Protein AF-A0A401R9Y1-F1 (afdb_monomer)

Organism: Streptomyces noursei (NCBI:txid1971)

Foldseek 3Di:
DDDDPDDDQDPQQDDPVVCVVCVVVVVVVVVVVVVPDPPPPDDDDDPSVVVSVVSNCVVPVDD

Solvent-accessible surface area (backbone atoms only — not comparable to full-atom values): 4141 Å² total; per-residue (Å²): 134,88,77,74,77,86,71,85,79,59,98,53,46,73,52,69,75,61,43,66,72,48,47,64,61,56,49,52,53,49,56,58,53,54,75,77,47,87,75,77,80,70,84,86,71,60,67,68,57,55,50,29,51,51,40,37,34,74,73,67,69,64,129

Sequence (63 aa):
MTTKPPRKSYPSDLSDARWALMEPTLTAWRTERQKTSLNLGGKVTDLREVLNAILYVNRTGIP

Mean predicted aligned error: 6.24 Å

InterPro domains:
  IPR025161 Insertion element IS402-like domain [PF13340] (14-63)

Radius of gyration: 13.7 Å; Cα contacts (8 Å, |Δi|>4): 25; chains: 1; bounding box: 32×27×35 Å

Structure (mmCIF, N/CA/C/O backbone):
data_AF-A0A401R9Y1-F1
#
_entry.id   AF-A0A401R9Y1-F1
#
loop_
_atom_site.group_PDB
_atom_site.id
_atom_site.type_symbol
_atom_site.label_atom_id
_atom_site.label_alt_id
_atom_site.label_comp_id
_atom_site.label_asym_id
_atom_site.label_entity_id
_atom_site.label_seq_id
_atom_site.pdbx_PDB_ins_code
_atom_site.Cartn_x
_atom_site.Cartn_y
_atom_site.Cartn_z
_atom_site.occupancy
_atom_site.B_iso_or_equiv
_atom_site.auth_seq_id
_atom_site.auth_comp_id
_atom_site.auth_asym_id
_atom_site.auth_atom_id
_atom_site.pdbx_PDB_model_num
ATOM 1 N N . MET A 1 1 ? -18.759 14.891 1.090 1.00 40.31 1 MET A N 1
ATOM 2 C CA . MET A 1 1 ? -17.769 13.865 0.700 1.00 40.31 1 MET A CA 1
ATOM 3 C C . MET A 1 1 ? -17.086 14.360 -0.564 1.00 40.31 1 MET A C 1
ATOM 5 O O . MET A 1 1 ? -17.672 14.281 -1.631 1.00 40.31 1 MET A O 1
ATOM 9 N N . THR A 1 2 ? -15.934 15.018 -0.446 1.00 41.50 2 THR A N 1
ATOM 10 C CA . THR A 1 2 ? -15.214 15.571 -1.602 1.00 41.50 2 THR A CA 1
ATOM 11 C C . THR A 1 2 ? -14.481 14.444 -2.320 1.00 41.50 2 THR A C 1
ATOM 13 O O . THR A 1 2 ? -13.403 14.017 -1.913 1.00 41.50 2 THR A O 1
ATOM 16 N N . THR A 1 3 ? -15.091 13.920 -3.378 1.00 48.25 3 THR A N 1
ATOM 17 C CA . THR A 1 3 ? -14.475 12.923 -4.252 1.00 48.25 3 THR A CA 1
ATOM 18 C C . THR A 1 3 ? -13.318 13.594 -4.993 1.00 48.25 3 THR A C 1
ATOM 20 O O . THR A 1 3 ? -13.528 14.468 -5.831 1.00 48.25 3 THR A O 1
ATOM 23 N N . LYS A 1 4 ? -12.075 13.241 -4.641 1.00 60.88 4 LYS A N 1
ATOM 24 C CA . LYS A 1 4 ? -10.882 13.657 -5.394 1.00 60.88 4 LYS A CA 1
ATOM 25 C C . LYS A 1 4 ? -11.052 13.159 -6.841 1.00 60.88 4 LYS A C 1
ATOM 27 O O . LYS A 1 4 ? -11.399 11.987 -6.998 1.00 60.88 4 LYS A O 1
ATOM 32 N N . PRO A 1 5 ? -10.826 13.992 -7.876 1.00 66.06 5 PRO A N 1
ATOM 33 C CA . PRO A 1 5 ? -10.903 13.529 -9.258 1.00 66.06 5 PRO A CA 1
ATOM 34 C C . PRO A 1 5 ? -9.978 12.315 -9.450 1.00 66.06 5 PRO A C 1
ATOM 36 O O . PRO A 1 5 ? 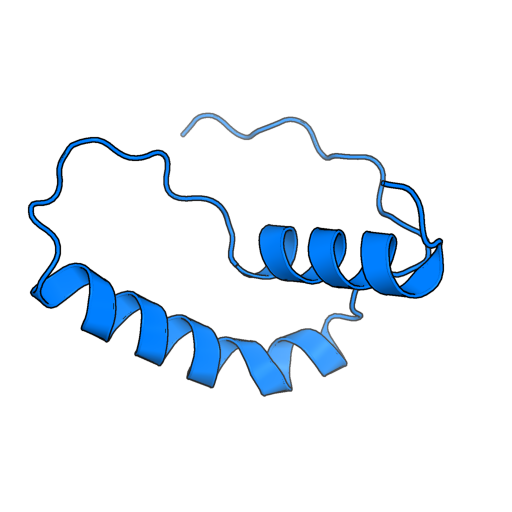-8.906 12.273 -8.827 1.00 66.06 5 PRO A O 1
ATOM 39 N N . PRO A 1 6 ? -10.387 11.315 -10.252 1.00 69.44 6 PRO A N 1
ATOM 40 C CA . PRO A 1 6 ? -9.605 10.101 -10.429 1.00 69.44 6 PRO A CA 1
ATOM 41 C C . PRO A 1 6 ? -8.231 10.475 -10.983 1.00 69.44 6 PRO A C 1
ATOM 43 O O . PRO A 1 6 ? -8.115 11.180 -11.986 1.00 69.44 6 PRO A O 1
ATOM 46 N N . ARG A 1 7 ? -7.171 10.052 -10.288 1.00 76.94 7 ARG A N 1
ATOM 47 C CA . ARG A 1 7 ? -5.804 10.277 -10.762 1.00 76.94 7 ARG A CA 1
ATOM 48 C C . ARG A 1 7 ? -5.542 9.374 -11.965 1.00 76.94 7 ARG A C 1
ATOM 50 O O . ARG A 1 7 ? -6.115 8.291 -12.068 1.00 76.94 7 ARG A O 1
ATOM 57 N N . LYS A 1 8 ? -4.605 9.771 -12.822 1.00 85.56 8 LYS A N 1
ATOM 58 C CA . LYS A 1 8 ? -4.052 8.858 -13.823 1.00 85.56 8 LYS A CA 1
ATOM 59 C C . LYS A 1 8 ? -3.281 7.745 -13.106 1.00 85.56 8 LYS A C 1
ATOM 61 O 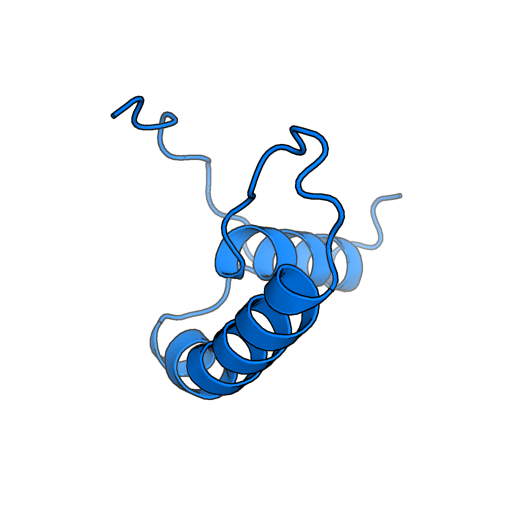O . LYS A 1 8 ? -2.341 8.054 -12.378 1.00 85.56 8 LYS A O 1
ATOM 66 N N . SER A 1 9 ? -3.689 6.491 -13.292 1.00 86.69 9 SER A N 1
ATOM 67 C CA . SER A 1 9 ? -3.004 5.327 -12.715 1.00 86.69 9 SER A CA 1
ATOM 68 C C . SER A 1 9 ? -1.536 5.277 -13.121 1.00 86.69 9 SER A C 1
ATOM 70 O O . SER A 1 9 ? -1.197 5.584 -14.271 1.00 86.69 9 SER A O 1
ATOM 72 N N . TYR A 1 10 ? -0.670 4.862 -12.196 1.00 89.56 10 TYR A N 1
ATOM 73 C CA . TYR A 1 10 ? 0.708 4.553 -12.552 1.00 89.56 10 TYR A CA 1
ATOM 74 C C . TYR A 1 10 ? 0.767 3.185 -13.240 1.00 89.56 10 TYR A C 1
ATOM 76 O O . TYR A 1 10 ? 0.031 2.272 -12.867 1.00 89.56 10 TYR A O 1
ATOM 84 N N . PRO A 1 11 ? 1.691 2.976 -14.194 1.00 91.00 11 PRO A N 1
ATOM 85 C CA . PRO A 1 11 ? 1.933 1.648 -14.766 1.00 91.00 11 PRO A CA 1
ATOM 86 C C . PRO A 1 11 ? 2.338 0.585 -13.728 1.00 91.00 11 PRO A C 1
ATOM 88 O O . PRO A 1 11 ? 2.279 -0.608 -14.005 1.00 91.00 11 PRO A O 1
ATOM 91 N N . SER A 1 12 ? 2.784 1.019 -12.547 1.00 92.88 12 SER A N 1
ATOM 92 C CA . SER A 1 12 ? 3.192 0.193 -11.408 1.00 92.88 12 SER A CA 1
ATOM 93 C C . SER A 1 12 ? 2.085 -0.030 -10.371 1.00 92.88 12 SER A C 1
ATOM 95 O O . SER A 1 12 ? 2.370 -0.602 -9.319 1.00 92.88 12 SER A O 1
ATOM 97 N N . ASP A 1 13 ? 0.865 0.456 -10.619 1.00 94.12 13 ASP A N 1
ATOM 98 C CA . ASP A 1 13 ? -0.244 0.328 -9.675 1.00 94.12 13 ASP A CA 1
ATOM 99 C C . ASP A 1 13 ? -0.569 -1.142 -9.381 1.00 94.12 13 ASP A C 1
ATOM 101 O O . ASP A 1 13 ? -0.457 -2.037 -10.227 1.00 94.12 13 ASP A O 1
ATOM 105 N N . LEU A 1 14 ? -1.006 -1.394 -8.149 1.00 93.81 14 LEU A N 1
ATOM 106 C CA . LEU A 1 14 ? -1.426 -2.719 -7.720 1.00 93.81 14 LEU A CA 1
ATOM 107 C C . LEU A 1 14 ? -2.745 -3.123 -8.368 1.00 93.81 14 LEU A C 1
ATOM 109 O O . LEU A 1 14 ? -3.720 -2.366 -8.358 1.00 93.81 14 LEU A O 1
ATOM 113 N N . SER A 1 15 ? -2.799 -4.377 -8.821 1.00 93.69 15 SER A N 1
ATOM 114 C CA . SER A 1 15 ? -4.066 -5.035 -9.125 1.00 93.69 15 SER A CA 1
AT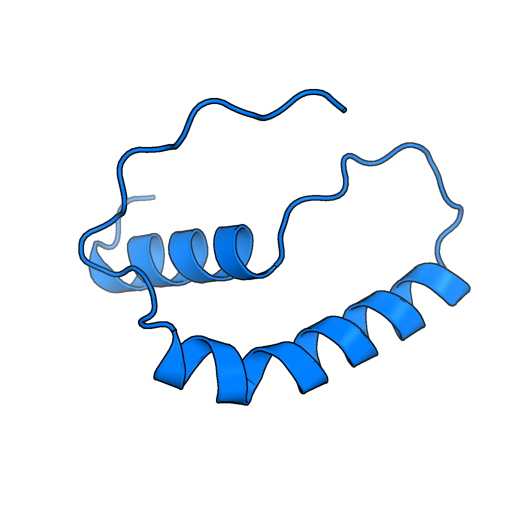OM 115 C C . SER A 1 15 ? -4.897 -5.225 -7.857 1.00 93.69 15 SER A C 1
ATOM 117 O O . SER A 1 15 ? -4.354 -5.354 -6.755 1.00 93.69 15 SER A O 1
ATOM 119 N N . ASP A 1 16 ? -6.217 -5.310 -8.019 1.00 94.94 16 ASP A N 1
ATOM 120 C CA . ASP A 1 16 ? -7.145 -5.531 -6.902 1.00 94.94 16 ASP A CA 1
ATOM 121 C C . ASP A 1 16 ? -6.828 -6.815 -6.133 1.00 94.94 16 ASP A C 1
ATOM 123 O O . ASP A 1 16 ? -6.842 -6.826 -4.906 1.00 94.94 16 ASP A O 1
ATOM 127 N N . ALA A 1 17 ? -6.437 -7.877 -6.842 1.00 97.00 17 ALA A N 1
ATOM 128 C CA . ALA A 1 17 ? -6.051 -9.142 -6.224 1.00 97.00 17 ALA A CA 1
ATOM 129 C C . ALA A 1 17 ? -4.823 -9.003 -5.307 1.00 97.00 17 ALA A C 1
ATOM 131 O O . ALA A 1 17 ? -4.791 -9.586 -4.227 1.00 97.00 17 ALA A O 1
ATOM 132 N N . ARG A 1 18 ? -3.812 -8.216 -5.705 1.00 95.75 18 ARG A N 1
ATOM 133 C CA . ARG A 1 18 ? -2.638 -7.961 -4.852 1.00 95.75 18 ARG A CA 1
ATOM 134 C C . ARG A 1 18 ? -2.987 -7.041 -3.687 1.00 95.75 18 ARG A C 1
ATOM 136 O O . ARG A 1 18 ? -2.481 -7.244 -2.588 1.00 95.75 18 ARG A O 1
ATOM 143 N N . TRP A 1 19 ? -3.848 -6.052 -3.923 1.00 96.31 19 TRP A N 1
ATOM 144 C CA . TRP A 1 19 ? -4.348 -5.164 -2.878 1.00 96.31 19 TRP A CA 1
ATOM 145 C C . TRP A 1 19 ? -5.075 -5.940 -1.773 1.00 96.31 19 TRP A C 1
ATOM 147 O O . TRP A 1 19 ? -4.731 -5.779 -0.605 1.00 96.31 19 TRP A O 1
ATOM 157 N N . ALA A 1 20 ? -5.976 -6.854 -2.142 1.00 97.44 20 ALA A N 1
ATOM 158 C CA . ALA A 1 20 ? -6.763 -7.657 -1.205 1.00 97.44 20 ALA A CA 1
ATOM 159 C C . ALA A 1 20 ? -5.909 -8.480 -0.220 1.00 97.44 20 ALA A C 1
ATOM 161 O O . ALA A 1 20 ? -6.340 -8.748 0.898 1.00 97.44 20 ALA A O 1
ATOM 162 N N . LEU A 1 21 ? -4.682 -8.853 -0.603 1.00 97.62 21 LEU A N 1
ATOM 163 C C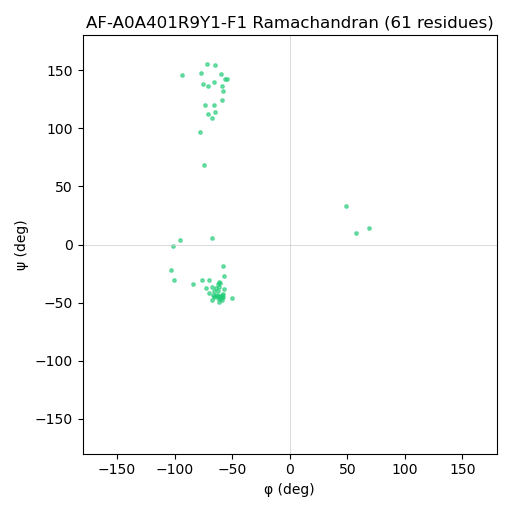A . LEU A 1 21 ? -3.754 -9.574 0.275 1.00 97.62 21 LEU A CA 1
ATOM 164 C C . LEU A 1 21 ? -3.091 -8.671 1.328 1.00 97.62 21 LEU A C 1
ATOM 166 O O . LEU A 1 21 ? -2.748 -9.140 2.409 1.00 97.62 21 LEU A O 1
ATOM 170 N N . MET A 1 22 ? -2.876 -7.389 1.021 1.00 96.50 22 MET A N 1
ATOM 171 C CA . MET A 1 22 ? -2.132 -6.458 1.886 1.00 96.50 22 MET A CA 1
ATOM 172 C C . MET A 1 22 ? -3.042 -5.543 2.706 1.00 96.50 22 MET A C 1
ATOM 174 O O . MET A 1 22 ? -2.677 -5.137 3.812 1.00 96.50 22 MET A O 1
ATOM 178 N N . GLU A 1 23 ? -4.219 -5.221 2.171 1.00 96.50 23 GLU A N 1
ATOM 179 C CA . GLU A 1 23 ? -5.189 -4.311 2.776 1.00 96.50 23 GLU A CA 1
ATOM 180 C C . GLU A 1 23 ? -5.502 -4.626 4.248 1.00 96.50 23 GLU A C 1
ATOM 182 O O . GLU A 1 23 ? -5.450 -3.685 5.050 1.00 96.50 23 GLU A O 1
ATOM 187 N N . PRO A 1 24 ? -5.762 -5.887 4.661 1.00 97.81 24 PRO A N 1
ATOM 188 C CA . PRO A 1 24 ? -6.134 -6.173 6.046 1.00 97.81 24 PRO A CA 1
ATOM 189 C C . PRO A 1 24 ? -5.027 -5.792 7.033 1.00 97.81 24 PRO A C 1
ATOM 191 O O . PRO A 1 24 ? -5.281 -5.135 8.043 1.00 97.81 24 PRO A O 1
ATOM 194 N N . THR A 1 25 ? -3.778 -6.131 6.705 1.00 97.44 25 THR A N 1
ATOM 195 C CA . THR A 1 25 ? -2.606 -5.849 7.542 1.00 97.44 25 THR A CA 1
ATOM 196 C C . THR A 1 25 ? -2.346 -4.350 7.656 1.00 97.44 25 THR A C 1
ATOM 198 O O . THR A 1 25 ? -2.128 -3.833 8.753 1.00 97.44 25 THR A O 1
ATOM 201 N N . LEU A 1 26 ? -2.401 -3.626 6.533 1.00 95.44 26 LEU A N 1
ATOM 202 C CA . LEU A 1 26 ? -2.170 -2.179 6.515 1.00 95.44 26 LEU A CA 1
ATOM 203 C C . LEU A 1 26 ? -3.280 -1.415 7.246 1.00 95.44 26 LEU A C 1
ATOM 205 O O . LEU A 1 26 ? -3.008 -0.430 7.936 1.00 95.44 26 LEU A O 1
ATOM 209 N N . THR A 1 27 ? -4.522 -1.884 7.126 1.00 94.19 27 THR A N 1
ATOM 210 C CA . THR A 1 27 ? -5.671 -1.303 7.825 1.00 94.19 27 THR A CA 1
ATOM 211 C C . THR A 1 27 ? -5.557 -1.525 9.328 1.00 94.19 27 THR A C 1
ATOM 213 O O . THR A 1 27 ? -5.651 -0.559 10.083 1.00 94.19 27 THR A O 1
ATOM 216 N N . ALA A 1 28 ? -5.251 -2.751 9.768 1.00 96.00 28 ALA A N 1
ATOM 217 C CA . ALA A 1 28 ? -5.041 -3.061 11.181 1.00 96.00 28 ALA A CA 1
ATOM 218 C C . ALA A 1 28 ? -3.913 -2.213 11.795 1.00 96.00 28 ALA A C 1
ATOM 220 O O . ALA A 1 28 ? -4.088 -1.609 12.855 1.00 96.00 28 ALA A O 1
ATOM 221 N N . TRP A 1 29 ? -2.783 -2.090 11.090 1.00 94.31 29 TRP A N 1
ATOM 222 C CA . TRP A 1 29 ? -1.675 -1.227 11.503 1.00 94.31 29 TRP A CA 1
ATOM 223 C C . TRP A 1 29 ? -2.095 0.242 11.650 1.00 94.31 29 TRP A C 1
ATOM 225 O O . TRP A 1 29 ? -1.752 0.892 12.643 1.00 94.31 29 TRP A O 1
ATOM 235 N N . ARG A 1 30 ? -2.858 0.778 10.687 1.00 91.12 30 ARG A N 1
ATOM 236 C CA . ARG A 1 30 ? -3.359 2.157 10.746 1.00 91.12 30 ARG A CA 1
ATOM 237 C C . ARG A 1 30 ? -4.280 2.362 11.942 1.00 91.12 30 ARG A C 1
ATOM 239 O O . ARG A 1 30 ? -4.130 3.366 12.633 1.00 91.12 30 ARG A O 1
ATOM 246 N N . THR A 1 31 ? -5.212 1.443 12.178 1.00 91.00 31 THR A N 1
ATOM 247 C CA . THR A 1 31 ? -6.133 1.519 13.316 1.00 91.00 31 THR A CA 1
ATOM 248 C C . THR A 1 31 ? -5.363 1.557 14.630 1.00 91.00 31 THR A C 1
ATOM 250 O O . THR A 1 31 ? -5.652 2.398 15.477 1.00 91.00 31 THR A O 1
ATOM 253 N N . GLU A 1 32 ? -4.335 0.722 14.786 1.00 91.44 32 GLU A N 1
ATOM 254 C CA . GLU A 1 32 ? -3.508 0.718 15.996 1.00 91.44 32 GLU A CA 1
ATOM 255 C C . GLU A 1 32 ? -2.740 2.036 16.181 1.00 91.44 32 GLU A C 1
ATOM 257 O O . GLU A 1 32 ? -2.741 2.625 17.260 1.00 91.44 32 GLU A O 1
ATOM 262 N N . ARG A 1 33 ? -2.157 2.573 15.103 1.00 87.50 33 ARG A N 1
ATOM 263 C CA . ARG A 1 33 ? -1.486 3.885 15.115 1.00 87.50 33 ARG A CA 1
ATOM 264 C C . ARG A 1 33 ? -2.430 5.041 15.439 1.00 87.50 33 ARG A C 1
ATOM 266 O O . ARG A 1 33 ? -2.006 6.016 16.051 1.00 87.50 33 ARG A O 1
ATOM 273 N N . GLN A 1 34 ? -3.688 4.963 15.017 1.00 86.44 34 GLN A N 1
ATOM 274 C CA . GLN A 1 34 ? -4.677 6.006 15.292 1.00 86.44 34 GLN A CA 1
ATOM 275 C C . GLN A 1 34 ? -5.077 6.053 16.769 1.00 86.44 34 GLN A C 1
ATOM 277 O O . GLN A 1 34 ? -5.322 7.143 17.273 1.00 86.44 34 GLN A O 1
ATOM 282 N N . LYS A 1 35 ? -5.064 4.922 17.489 1.00 86.25 35 LYS A N 1
ATOM 283 C CA . LYS A 1 35 ? -5.367 4.887 18.934 1.00 86.25 35 LYS A CA 1
ATOM 284 C C . LYS A 1 35 ? -4.410 5.739 19.768 1.00 86.25 35 LYS A C 1
ATOM 286 O O . LYS A 1 35 ? -4.812 6.287 20.786 1.00 86.25 35 LYS A O 1
ATOM 291 N N . THR A 1 36 ? -3.151 5.831 19.346 1.00 82.38 36 THR A N 1
ATOM 292 C CA . THR A 1 36 ? -2.090 6.573 20.046 1.00 82.38 36 THR A CA 1
ATOM 293 C C . THR A 1 36 ? -1.791 7.932 19.413 1.00 82.38 36 THR A C 1
ATOM 295 O O . THR A 1 36 ? -0.949 8.680 19.909 1.00 82.38 36 THR A O 1
ATOM 298 N N . SER A 1 37 ? -2.470 8.278 18.317 1.00 81.31 37 SER A N 1
ATOM 299 C CA . SER A 1 37 ? -2.286 9.559 17.647 1.00 81.31 37 SER A CA 1
ATOM 300 C C . SER A 1 37 ? -2.960 10.679 18.438 1.00 81.31 37 SER A C 1
ATOM 302 O O . SER A 1 37 ? -4.108 10.545 18.852 1.00 81.31 37 SER A O 1
ATOM 304 N N . LEU A 1 38 ? -2.300 11.837 18.561 1.00 79.75 38 LEU A N 1
ATOM 305 C CA . LEU A 1 38 ? -2.910 13.045 19.137 1.00 79.75 38 LEU A CA 1
ATOM 306 C C . LEU A 1 38 ? -4.039 13.640 18.262 1.00 79.75 38 LEU A C 1
ATOM 308 O O .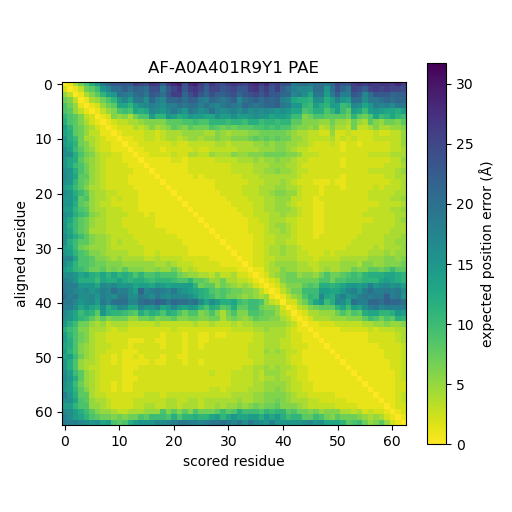 LEU A 1 38 ? -4.535 14.719 18.567 1.00 79.75 38 LEU A O 1
ATOM 312 N N . ASN A 1 39 ? -4.431 12.977 17.162 1.00 69.50 39 ASN A N 1
ATOM 313 C CA . ASN A 1 39 ? -5.465 13.422 16.218 1.00 69.50 39 ASN A CA 1
ATOM 314 C C . ASN A 1 39 ? -5.296 14.886 15.771 1.00 69.50 39 ASN A C 1
ATOM 316 O O . ASN A 1 39 ? -6.269 15.585 15.492 1.00 69.50 39 ASN A O 1
ATOM 320 N N . LEU A 1 40 ? -4.044 15.348 15.672 1.00 70.56 40 LEU A N 1
ATOM 321 C CA . LEU A 1 40 ? -3.679 16.701 15.252 1.00 70.56 40 LEU A CA 1
ATOM 322 C C . LEU A 1 40 ? -3.866 16.854 13.732 1.00 70.56 40 LEU A C 1
ATOM 324 O O . LEU A 1 40 ? -2.898 16.922 12.983 1.00 70.56 40 LEU A O 1
ATOM 328 N N . GLY A 1 41 ? -5.117 16.828 13.264 1.00 58.31 41 GLY A N 1
ATOM 329 C CA . GLY A 1 41 ? -5.579 17.394 11.986 1.00 58.31 41 GLY A CA 1
ATOM 330 C C . GLY A 1 41 ? -4.933 16.912 10.677 1.00 58.31 41 GLY A C 1
ATOM 331 O O . GLY A 1 41 ? -5.178 17.515 9.634 1.00 58.31 41 GLY A O 1
ATOM 332 N N . GLY A 1 42 ? -4.114 15.859 10.687 1.00 67.00 42 GLY A N 1
ATOM 333 C CA . GLY A 1 42 ? -3.412 15.382 9.496 1.00 67.00 42 GLY A CA 1
ATOM 334 C C . GLY A 1 42 ? -4.357 14.830 8.425 1.00 67.00 42 GLY A C 1
ATOM 335 O O . GLY A 1 42 ? -5.311 14.109 8.720 1.00 67.00 42 GLY A O 1
ATOM 336 N N . LYS A 1 43 ? -4.074 15.123 7.150 1.00 73.06 43 LYS A N 1
ATOM 337 C CA . LYS A 1 43 ? -4.846 14.578 6.027 1.00 73.06 43 LYS A CA 1
ATOM 338 C C . LYS A 1 43 ? -4.683 13.057 5.960 1.00 73.06 43 LYS A C 1
ATOM 340 O O . LYS A 1 43 ? -3.607 12.552 5.639 1.00 73.06 43 LYS A O 1
ATOM 345 N N . VAL A 1 44 ? -5.769 12.324 6.202 1.00 80.31 44 VAL A N 1
ATOM 346 C CA . VAL A 1 44 ? -5.800 10.869 6.019 1.00 80.31 44 VAL A CA 1
ATOM 347 C C . VAL A 1 44 ? -5.768 10.571 4.522 1.00 80.31 44 VAL A C 1
ATOM 349 O O . VAL A 1 44 ? -6.698 10.894 3.786 1.00 80.31 44 VAL A O 1
ATOM 352 N N . THR A 1 45 ? -4.666 9.983 4.065 1.00 87.19 45 THR A N 1
ATOM 353 C CA . THR A 1 45 ? -4.512 9.527 2.678 1.00 87.19 45 THR A CA 1
ATOM 354 C C . THR A 1 45 ? -4.916 8.059 2.575 1.00 87.19 45 THR A C 1
ATOM 356 O O . THR A 1 45 ? -4.716 7.282 3.509 1.00 87.19 45 THR A O 1
ATOM 359 N N . ASP A 1 46 ? -5.498 7.664 1.450 1.00 90.69 46 ASP A N 1
ATOM 360 C CA . ASP A 1 46 ? -5.822 6.270 1.151 1.00 90.69 46 ASP A CA 1
ATOM 361 C C . ASP A 1 46 ? -4.547 5.386 1.171 1.00 90.69 46 ASP A C 1
ATOM 363 O O . ASP A 1 46 ? -3.491 5.804 0.697 1.00 90.69 46 ASP A O 1
ATOM 367 N N . LEU A 1 47 ? -4.609 4.195 1.787 1.00 93.81 47 LEU A N 1
ATOM 368 C CA . LEU A 1 47 ? -3.442 3.301 1.913 1.00 93.81 47 LEU A CA 1
ATOM 369 C C . LEU A 1 47 ? -2.970 2.769 0.562 1.00 93.81 47 LEU A C 1
ATOM 371 O O . LEU A 1 47 ? -1.763 2.679 0.332 1.00 93.81 47 LEU A O 1
ATOM 375 N N . ARG A 1 48 ? -3.910 2.428 -0.321 1.00 94.69 48 ARG A N 1
ATOM 376 C CA . ARG A 1 48 ? -3.612 1.931 -1.661 1.00 94.69 48 ARG A CA 1
ATOM 377 C C . ARG A 1 48 ? -2.858 2.981 -2.453 1.00 94.69 48 ARG A C 1
ATOM 379 O O . ARG A 1 48 ? -1.918 2.659 -3.169 1.00 94.69 48 ARG A O 1
ATOM 386 N N . GLU A 1 49 ? -3.206 4.241 -2.240 1.00 92.62 49 GLU A N 1
ATOM 387 C CA . GLU A 1 49 ? -2.539 5.371 -2.874 1.00 92.62 49 GLU A CA 1
ATOM 388 C C . GLU A 1 49 ? -1.108 5.580 -2.436 1.00 92.62 49 GLU A C 1
ATOM 390 O O . GLU A 1 49 ? -0.230 5.800 -3.270 1.00 92.62 49 GLU A O 1
ATOM 395 N N . VAL A 1 50 ? -0.859 5.467 -1.137 1.00 92.62 50 VAL A N 1
ATOM 396 C CA . VAL A 1 50 ? 0.504 5.521 -0.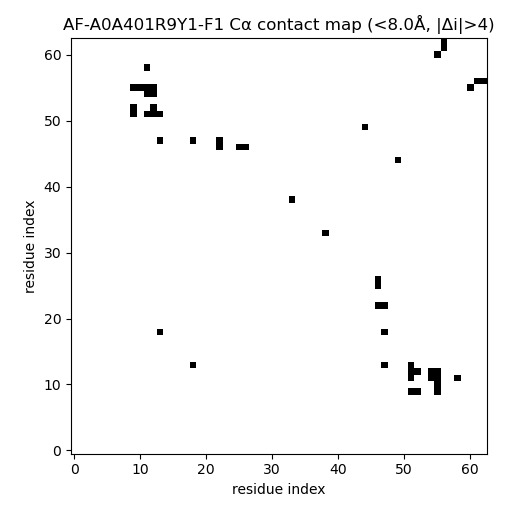611 1.00 92.62 50 VAL A CA 1
ATOM 397 C C . VAL A 1 50 ? 1.332 4.378 -1.192 1.00 92.62 50 VAL A C 1
ATOM 399 O O . VAL A 1 50 ? 2.458 4.593 -1.633 1.00 92.62 50 VAL A O 1
ATOM 402 N N . LEU A 1 51 ? 0.770 3.171 -1.241 1.00 95.12 51 LEU A N 1
ATOM 403 C CA . LEU A 1 51 ? 1.496 2.003 -1.717 1.00 95.12 51 LEU A CA 1
ATOM 404 C C . LEU A 1 51 ? 1.765 2.051 -3.227 1.00 95.12 51 LEU A C 1
ATOM 406 O O . LEU A 1 51 ? 2.883 1.770 -3.649 1.00 95.12 51 LEU A O 1
ATOM 410 N N . ASN A 1 52 ? 0.787 2.472 -4.030 1.00 95.00 52 ASN A N 1
ATOM 411 C CA . ASN A 1 52 ? 0.962 2.709 -5.463 1.00 95.00 52 ASN A CA 1
ATOM 412 C C . ASN A 1 52 ? 2.070 3.741 -5.735 1.00 95.00 52 ASN A C 1
ATOM 414 O O . ASN A 1 52 ? 2.916 3.517 -6.601 1.00 95.00 52 ASN A O 1
ATOM 418 N N . ALA A 1 53 ? 2.121 4.829 -4.957 1.00 92.94 53 ALA A N 1
ATOM 419 C CA . ALA A 1 53 ? 3.176 5.836 -5.072 1.00 92.94 53 ALA A CA 1
ATOM 420 C C . ALA A 1 53 ? 4.564 5.276 -4.711 1.00 92.94 53 ALA A C 1
ATOM 422 O O . ALA A 1 53 ? 5.524 5.495 -5.447 1.00 92.94 53 ALA A O 1
ATOM 423 N N . ILE A 1 54 ? 4.675 4.501 -3.626 1.00 93.94 54 ILE A N 1
ATOM 424 C CA . ILE A 1 54 ? 5.932 3.834 -3.243 1.00 93.94 54 ILE A CA 1
ATOM 425 C C . ILE A 1 54 ? 6.393 2.874 -4.346 1.00 93.94 54 ILE A C 1
ATOM 427 O O . ILE A 1 54 ? 7.561 2.877 -4.726 1.00 93.94 54 ILE A O 1
ATOM 431 N N . LEU A 1 55 ? 5.482 2.068 -4.896 1.00 94.50 55 LEU A N 1
ATOM 432 C CA . LEU A 1 55 ? 5.795 1.137 -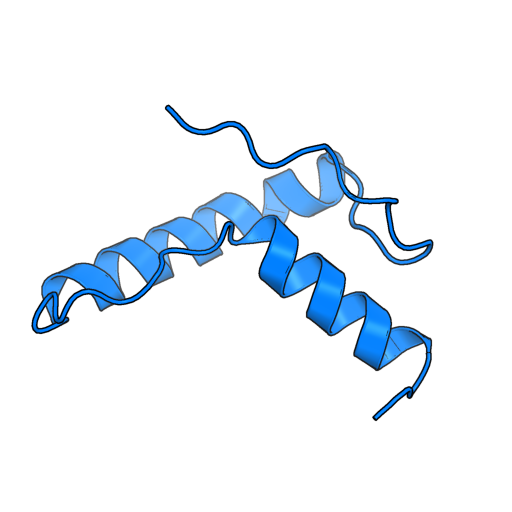5.981 1.00 94.50 55 LEU A CA 1
ATOM 433 C C . LEU A 1 55 ? 6.231 1.858 -7.253 1.00 94.50 55 LEU A C 1
ATOM 435 O O . LEU A 1 55 ? 7.140 1.389 -7.936 1.00 94.50 55 LEU A O 1
ATOM 439 N N . TYR A 1 56 ? 5.622 3.002 -7.554 1.00 94.25 56 TYR A N 1
ATOM 440 C CA . TYR A 1 56 ? 6.029 3.846 -8.668 1.00 94.25 56 TYR A CA 1
ATOM 441 C C . TYR A 1 56 ? 7.459 4.362 -8.510 1.00 94.25 56 TYR A C 1
ATOM 443 O O . TYR A 1 56 ? 8.268 4.194 -9.427 1.00 94.25 56 TYR A O 1
ATOM 451 N N . VAL A 1 57 ? 7.798 4.916 -7.342 1.00 95.00 57 VAL A N 1
ATOM 452 C CA . VAL A 1 57 ? 9.163 5.376 -7.043 1.00 95.00 57 VAL A CA 1
ATOM 453 C C . VAL A 1 57 ? 10.141 4.205 -7.127 1.00 95.00 57 VAL A C 1
ATOM 455 O O . VAL A 1 57 ? 11.137 4.291 -7.838 1.00 95.00 57 VAL A O 1
ATOM 458 N N . ASN A 1 58 ? 9.812 3.064 -6.519 1.00 94.31 58 ASN A N 1
ATOM 459 C CA . ASN A 1 58 ? 10.651 1.865 -6.567 1.00 94.31 58 ASN A CA 1
ATOM 460 C C . ASN A 1 58 ? 10.856 1.331 -7.994 1.00 94.31 58 ASN A C 1
ATOM 462 O O . ASN A 1 58 ? 11.899 0.752 -8.290 1.00 94.31 58 ASN A O 1
ATOM 466 N N . ARG A 1 59 ? 9.867 1.486 -8.884 1.00 94.44 59 ARG A N 1
ATOM 467 C CA . ARG A 1 59 ? 9.935 0.975 -10.260 1.00 94.44 59 ARG A CA 1
ATOM 468 C C . ARG A 1 59 ? 10.664 1.915 -11.213 1.00 94.44 59 ARG A C 1
ATOM 470 O O . ARG A 1 59 ? 11.280 1.434 -12.161 1.00 94.44 59 ARG A O 1
ATOM 477 N N . THR A 1 60 ? 10.542 3.221 -11.004 1.00 94.50 60 THR A N 1
ATOM 478 C CA . THR A 1 60 ? 11.060 4.240 -11.928 1.00 94.50 60 THR A CA 1
ATOM 479 C C . THR A 1 60 ? 12.348 4.900 -11.447 1.00 94.50 60 THR A C 1
ATOM 481 O O . THR A 1 60 ? 13.087 5.428 -12.271 1.00 94.50 60 THR A O 1
ATOM 484 N N . GLY A 1 61 ? 12.633 4.865 -10.142 1.00 90.31 61 GLY A N 1
ATOM 485 C CA . GLY A 1 61 ? 13.791 5.524 -9.537 1.00 90.31 61 GLY A CA 1
ATOM 486 C C . GLY A 1 61 ? 13.721 7.052 -9.558 1.00 90.31 61 GLY A C 1
ATOM 487 O O . GLY A 1 61 ? 14.744 7.697 -9.355 1.00 90.31 61 GLY A O 1
ATOM 488 N N . ILE A 1 62 ? 12.548 7.632 -9.838 1.00 86.44 62 ILE A N 1
ATOM 489 C CA . ILE A 1 62 ? 12.364 9.085 -9.901 1.00 86.44 62 ILE A CA 1
ATOM 490 C C . ILE A 1 62 ? 12.392 9.651 -8.467 1.00 86.44 62 ILE A C 1
ATOM 492 O O . ILE A 1 62 ? 11.557 9.223 -7.663 1.00 86.44 62 ILE A O 1
ATOM 496 N N . PRO A 1 63 ? 13.343 10.556 -8.149 1.00 70.44 63 PRO A N 1
ATOM 497 C CA . PRO A 1 63 ? 13.477 11.179 -6.832 1.00 70.44 63 PRO A CA 1
ATOM 498 C C . PRO A 1 63 ? 12.421 12.257 -6.557 1.00 70.44 63 PRO A C 1
ATOM 500 O O . PRO A 1 63 ? 11.908 12.867 -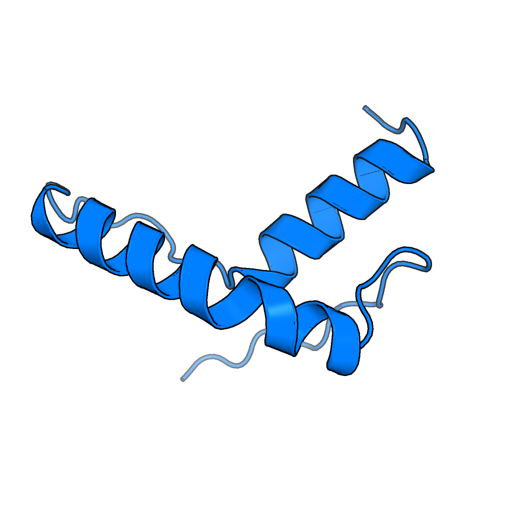7.526 1.00 70.44 63 PRO A O 1
#

Secondary structure (DSSP, 8-state):
---PPPPPPPTTPPPHHHHHHHHHHHHHHHHHHHHTS---------HHHHHHHHHHHHHH---

pLDDT: mean 85.98, std 13.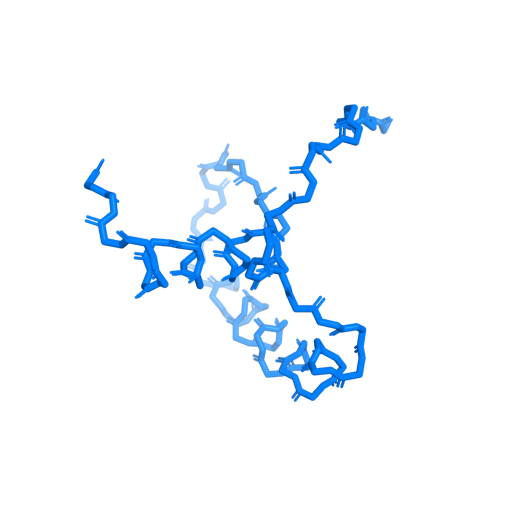71, range [40.31, 97.81]